Protein AF-A0A7C0VBV3-F1 (afdb_monomer)

Radius of gyration: 13.53 Å; Cα contacts (8 Å, |Δi|>4): 22; chains: 1; bounding box: 27×17×35 Å

Mean predicted aligned error: 4.04 Å

Sequence (57 aa):
MTSKEDLLSQIESLKLELNEQKRLLPAHSIRPHQLLAIEELEEEIEKLEEKLQILDK

Secondary structure (DSSP, 8-state):
---HHHHHHHHHHHHHHHHHHHHHS-TT---HHHHHHHHHHHHHHHHHHHHHHHHT-

Structure (mmCIF, N/CA/C/O backbone):
data_AF-A0A7C0VBV3-F1
#
_entry.id   AF-A0A7C0VBV3-F1
#
loop_
_atom_site.group_PDB
_atom_site.id
_a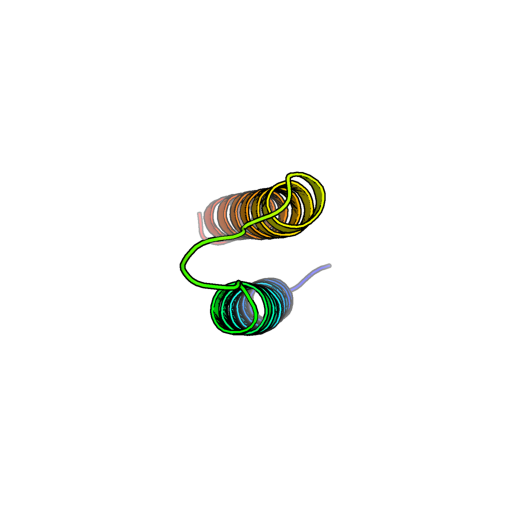tom_site.type_symbol
_atom_site.label_atom_id
_atom_site.label_alt_id
_atom_site.label_comp_id
_atom_site.label_asym_id
_atom_site.label_entity_id
_atom_site.label_seq_id
_atom_site.pdbx_PDB_ins_code
_atom_site.Cartn_x
_atom_site.Cartn_y
_atom_site.Cartn_z
_atom_site.occupancy
_atom_site.B_iso_or_equiv
_atom_site.auth_seq_id
_atom_site.auth_comp_id
_atom_site.auth_asym_id
_atom_site.auth_atom_id
_atom_site.pdbx_PDB_model_num
ATOM 1 N N . MET A 1 1 ? -11.985 -12.355 13.665 1.00 53.34 1 MET A N 1
ATOM 2 C CA . MET A 1 1 ? -11.924 -10.902 13.909 1.00 53.34 1 MET A CA 1
ATOM 3 C C . MET A 1 1 ? -10.522 -10.497 13.521 1.00 53.34 1 MET A C 1
ATOM 5 O O . MET A 1 1 ? -9.601 -11.054 14.097 1.00 53.34 1 MET A O 1
ATOM 9 N N . THR A 1 2 ? -10.354 -9.683 12.484 1.00 65.81 2 THR A N 1
ATOM 10 C CA . THR A 1 2 ? -9.046 -9.106 12.148 1.00 65.81 2 THR A CA 1
ATOM 11 C C . THR A 1 2 ? -8.737 -8.083 13.231 1.00 65.81 2 THR A C 1
ATOM 13 O O . THR A 1 2 ? -9.521 -7.153 13.427 1.00 65.81 2 THR A O 1
ATOM 16 N N . SER A 1 3 ? -7.677 -8.313 13.998 1.00 87.06 3 SER A N 1
ATOM 17 C CA . SER A 1 3 ? -7.282 -7.417 15.085 1.00 87.06 3 SER A CA 1
ATOM 18 C C . SER A 1 3 ? -6.690 -6.134 14.506 1.00 87.06 3 SER A C 1
ATOM 20 O O . SER A 1 3 ? -6.242 -6.104 13.357 1.00 87.06 3 SER A O 1
ATOM 22 N N . LYS A 1 4 ? -6.656 -5.066 15.304 1.00 88.38 4 LYS A N 1
ATOM 23 C CA . LYS A 1 4 ? -5.972 -3.826 14.925 1.00 88.38 4 LYS A CA 1
ATOM 24 C C . LYS A 1 4 ? -4.512 -4.101 14.548 1.00 88.38 4 LYS A C 1
ATOM 26 O O . LYS A 1 4 ? -4.034 -3.597 13.534 1.00 88.38 4 LYS A O 1
ATOM 31 N N . GLU A 1 5 ? -3.829 -4.944 15.326 1.00 90.00 5 GLU A N 1
ATOM 32 C CA . GLU A 1 5 ? -2.456 -5.365 15.041 1.00 90.00 5 GLU A CA 1
ATOM 33 C C . GLU A 1 5 ? -2.330 -6.124 13.710 1.00 90.00 5 GLU A C 1
ATOM 35 O O . GLU A 1 5 ? -1.342 -5.940 12.999 1.00 90.00 5 GLU A O 1
ATOM 40 N N . ASP A 1 6 ? -3.336 -6.922 13.332 1.00 91.75 6 ASP A N 1
ATOM 41 C CA . ASP A 1 6 ? -3.327 -7.661 12.063 1.00 91.75 6 ASP A CA 1
ATOM 42 C C . ASP A 1 6 ? -3.432 -6.709 10.867 1.00 91.75 6 ASP A C 1
ATOM 44 O O . ASP A 1 6 ? -2.766 -6.917 9.853 1.00 91.75 6 ASP A O 1
ATOM 48 N N . LEU A 1 7 ? -4.265 -5.666 10.969 1.00 91.88 7 LEU A N 1
ATOM 49 C CA . LEU A 1 7 ? -4.398 -4.643 9.927 1.00 91.88 7 LEU A CA 1
ATOM 50 C C . LEU A 1 7 ? -3.119 -3.814 9.799 1.00 91.88 7 LEU A C 1
ATOM 52 O O . LEU A 1 7 ? -2.646 -3.597 8.687 1.00 91.88 7 LEU A O 1
ATOM 56 N N . LEU A 1 8 ? -2.528 -3.402 10.924 1.00 93.50 8 LEU A N 1
ATOM 57 C CA . LEU A 1 8 ? -1.253 -2.681 10.932 1.00 93.50 8 LEU A CA 1
ATOM 58 C C . LEU A 1 8 ? -0.126 -3.508 10.303 1.00 93.50 8 LEU A C 1
ATOM 60 O O . LEU A 1 8 ? 0.606 -2.990 9.464 1.00 93.50 8 LEU A O 1
ATOM 64 N N . SER A 1 9 ? -0.033 -4.795 10.648 1.00 95.00 9 SER A N 1
ATOM 65 C CA . SER A 1 9 ? 0.984 -5.700 10.093 1.00 95.00 9 SER A CA 1
ATOM 66 C C . SER A 1 9 ? 0.808 -5.909 8.584 1.00 95.00 9 SER A C 1
ATOM 68 O O . SER A 1 9 ? 1.791 -5.957 7.842 1.00 95.00 9 SER A O 1
ATOM 70 N N . GLN A 1 10 ? -0.439 -6.003 8.110 1.00 94.50 10 GLN A N 1
ATOM 71 C CA . GLN A 1 10 ? -0.746 -6.095 6.677 1.00 94.50 10 GLN A CA 1
ATOM 72 C C . GLN A 1 10 ? -0.375 -4.808 5.936 1.00 94.50 10 GLN A C 1
ATOM 74 O O . GLN A 1 10 ? 0.300 -4.872 4.912 1.00 94.50 10 GLN A O 1
ATOM 79 N N . ILE A 1 11 ? -0.744 -3.643 6.477 1.00 95.44 11 ILE A N 1
ATOM 80 C CA . ILE A 1 11 ? -0.387 -2.338 5.903 1.00 95.44 11 ILE A CA 1
ATOM 81 C C . ILE A 1 11 ? 1.134 -2.178 5.826 1.00 95.44 11 ILE A C 1
ATOM 83 O O . ILE A 1 11 ? 1.653 -1.726 4.808 1.00 95.44 11 ILE A O 1
ATOM 87 N N . GLU A 1 12 ? 1.862 -2.546 6.883 1.00 96.69 12 GLU A N 1
ATOM 88 C CA . GLU A 1 12 ? 3.325 -2.478 6.895 1.00 96.69 12 GLU A CA 1
ATOM 89 C C . GLU A 1 12 ? 3.937 -3.387 5.823 1.00 96.69 12 GLU A C 1
ATOM 91 O O . GLU A 1 12 ? 4.789 -2.942 5.053 1.00 96.69 12 GLU A O 1
ATOM 96 N N . SER A 1 13 ? 3.451 -4.626 5.714 1.00 96.44 13 SER A N 1
ATOM 97 C CA . SER A 1 13 ? 3.922 -5.587 4.710 1.00 96.44 13 SER A CA 1
ATOM 98 C C . SER A 1 13 ? 3.692 -5.079 3.283 1.00 96.44 13 SER A C 1
ATOM 100 O O . SER A 1 13 ? 4.620 -5.077 2.475 1.00 96.44 13 SER A O 1
ATOM 102 N N . LEU A 1 14 ? 2.496 -4.562 2.990 1.00 95.81 14 LEU A N 1
ATOM 103 C CA . LEU A 1 14 ? 2.161 -4.004 1.675 1.00 95.81 14 LEU A CA 1
ATOM 104 C C . LEU A 1 14 ? 2.967 -2.738 1.361 1.00 95.81 14 LEU A C 1
ATOM 106 O O . LEU A 1 14 ? 3.392 -2.537 0.226 1.00 95.81 14 LEU A O 1
ATOM 110 N N . LYS A 1 15 ? 3.246 -1.890 2.360 1.00 96.19 15 LYS A N 1
ATOM 111 C CA . LYS A 1 15 ? 4.114 -0.712 2.186 1.00 96.19 15 LYS A CA 1
ATOM 112 C C . LYS A 1 15 ? 5.553 -1.098 1.855 1.00 96.19 15 LYS A C 1
ATOM 114 O O . LYS A 1 15 ? 6.196 -0.401 1.065 1.00 96.19 15 LYS A O 1
ATOM 119 N N . LEU A 1 16 ? 6.067 -2.177 2.448 1.00 96.88 16 LEU A N 1
ATOM 120 C CA . LEU A 1 16 ? 7.387 -2.710 2.110 1.00 96.88 16 LEU A CA 1
ATOM 121 C C . LEU A 1 16 ? 7.418 -3.218 0.667 1.00 96.88 16 LEU A C 1
ATOM 123 O O . LEU A 1 16 ? 8.317 -2.835 -0.082 1.00 96.88 16 LEU A O 1
ATOM 127 N N . GLU A 1 17 ? 6.411 -3.992 0.261 1.00 95.00 17 GLU A N 1
ATOM 128 C CA . GLU A 1 17 ? 6.284 -4.502 -1.108 1.00 95.00 17 GLU A CA 1
ATOM 129 C C . GLU A 1 17 ? 6.162 -3.367 -2.136 1.00 95.00 17 GLU A C 1
ATOM 131 O O . GLU A 1 17 ? 6.877 -3.345 -3.140 1.00 95.00 17 GLU A O 1
ATOM 136 N N . LEU A 1 18 ? 5.334 -2.360 -1.849 1.00 95.12 18 LEU A N 1
ATOM 137 C CA . LEU A 1 18 ? 5.183 -1.164 -2.676 1.00 95.12 18 LEU A CA 1
ATOM 138 C C . LEU A 1 18 ? 6.517 -0.429 -2.858 1.00 95.12 18 LEU A C 1
ATOM 140 O O . LEU A 1 18 ? 6.850 0.024 -3.956 1.00 95.12 18 LEU A O 1
ATOM 144 N N . ASN A 1 19 ? 7.295 -0.293 -1.782 1.00 94.81 19 ASN A N 1
ATOM 145 C CA . ASN A 1 19 ? 8.602 0.355 -1.836 1.00 94.81 19 ASN A CA 1
ATOM 146 C C . ASN A 1 19 ? 9.592 -0.470 -2.666 1.00 94.81 19 ASN A C 1
ATOM 148 O O . ASN A 1 19 ? 10.301 0.081 -3.508 1.00 94.81 19 ASN A O 1
ATOM 152 N N . GLU A 1 20 ? 9.605 -1.790 -2.492 1.00 94.19 20 GLU A N 1
ATOM 153 C CA . GLU A 1 20 ? 10.424 -2.687 -3.303 1.00 94.19 20 GLU A CA 1
ATOM 154 C C . GLU A 1 20 ? 10.075 -2.580 -4.793 1.00 94.19 20 GLU A C 1
ATOM 156 O O . GLU A 1 20 ? 10.971 -2.343 -5.608 1.00 94.19 20 GLU A O 1
ATOM 161 N N . GLN A 1 21 ? 8.788 -2.626 -5.152 1.00 91.44 21 GLN A N 1
ATOM 162 C CA . GLN A 1 21 ? 8.351 -2.434 -6.537 1.00 91.44 21 GLN A CA 1
ATOM 163 C C . GLN A 1 21 ? 8.797 -1.080 -7.098 1.00 91.44 21 GLN A C 1
ATOM 165 O O . GLN A 1 21 ? 9.368 -1.021 -8.190 1.00 91.44 21 GLN A O 1
ATOM 170 N N . LYS A 1 22 ? 8.619 0.008 -6.336 1.00 90.69 22 LYS A N 1
ATOM 171 C CA . LYS A 1 22 ? 9.063 1.353 -6.737 1.00 90.69 22 LYS A CA 1
ATOM 172 C C . LYS A 1 22 ? 10.577 1.434 -6.936 1.00 90.69 22 LYS A C 1
ATOM 174 O O . LYS A 1 22 ? 11.027 2.112 -7.856 1.00 90.69 22 LYS A O 1
ATOM 179 N N . ARG A 1 23 ? 11.374 0.729 -6.126 1.00 90.19 23 ARG A N 1
ATOM 180 C CA . ARG A 1 23 ? 12.841 0.665 -6.282 1.00 90.19 23 ARG A CA 1
ATOM 181 C C . ARG A 1 23 ? 13.280 -0.120 -7.516 1.00 90.19 23 ARG A C 1
ATOM 183 O O . ARG A 1 23 ? 14.343 0.172 -8.057 1.00 90.19 23 ARG A O 1
ATOM 190 N N . LEU A 1 24 ? 12.490 -1.101 -7.947 1.00 88.81 24 LEU A N 1
ATOM 191 C CA . LEU A 1 24 ? 12.753 -1.898 -9.147 1.00 88.81 24 LEU A CA 1
ATOM 192 C C . LEU A 1 24 ? 12.328 -1.187 -10.442 1.00 88.81 24 LEU A C 1
ATOM 194 O O . LEU A 1 24 ? 12.662 -1.656 -11.535 1.00 88.81 24 LEU A O 1
ATOM 198 N N . LEU A 1 25 ? 11.613 -0.060 -10.347 1.00 87.31 25 LEU A N 1
ATOM 199 C CA . LEU A 1 25 ? 11.216 0.705 -11.520 1.00 87.31 25 LEU A CA 1
ATOM 200 C C . LEU A 1 25 ? 12.433 1.314 -12.236 1.00 87.31 25 LEU A C 1
ATOM 202 O O . LEU A 1 25 ? 13.251 2.005 -11.624 1.00 87.31 25 LEU A O 1
ATOM 206 N N . PRO A 1 26 ? 12.542 1.136 -13.563 1.00 86.38 26 PRO A N 1
ATOM 207 C CA . PRO A 1 26 ? 13.569 1.806 -14.345 1.00 86.38 26 PRO A CA 1
ATOM 208 C C . PRO A 1 26 ? 13.263 3.308 -14.465 1.00 86.38 26 PRO A C 1
ATOM 210 O O . PRO A 1 26 ? 12.171 3.692 -14.879 1.00 86.38 26 PRO A O 1
ATOM 213 N N . ALA A 1 27 ?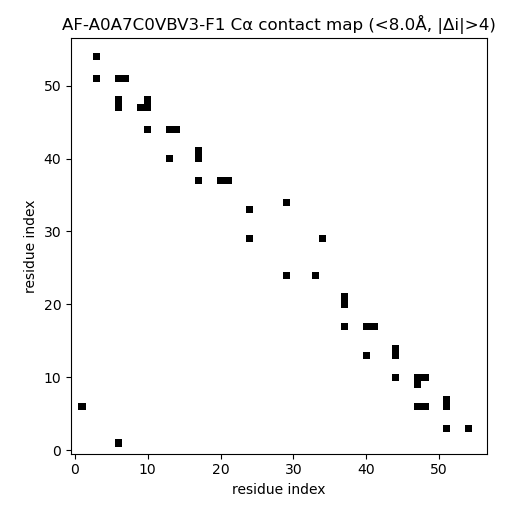 14.260 4.161 -14.206 1.00 78.06 27 ALA A N 1
ATOM 214 C CA . ALA A 1 27 ? 14.116 5.626 -14.160 1.00 78.06 27 ALA A CA 1
ATOM 215 C C . ALA A 1 27 ? 13.544 6.281 -15.438 1.00 78.06 27 ALA A C 1
ATOM 217 O O . ALA A 1 27 ? 13.019 7.391 -15.381 1.00 78.06 27 ALA A O 1
ATOM 218 N N . HIS A 1 28 ? 13.645 5.617 -16.593 1.00 77.56 28 HIS A N 1
ATOM 219 C CA . HIS A 1 28 ? 13.249 6.178 -17.892 1.00 77.56 28 HIS A CA 1
ATOM 220 C C . HIS A 1 28 ? 12.348 5.262 -18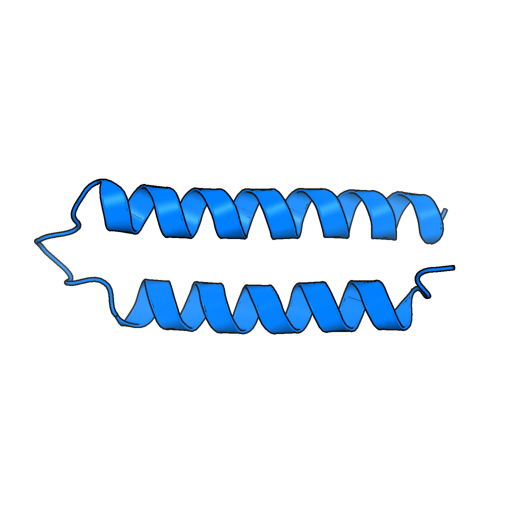.734 1.00 77.56 28 HIS A C 1
ATOM 222 O O . HIS A 1 28 ? 12.072 5.583 -19.885 1.00 77.56 28 HIS A O 1
ATOM 228 N N . SER A 1 29 ? 11.905 4.112 -18.214 1.00 82.75 29 SER A N 1
ATOM 229 C CA . SER A 1 29 ? 11.149 3.133 -19.016 1.00 82.75 29 SER A CA 1
ATOM 230 C C . SER A 1 29 ? 10.119 2.368 -18.188 1.00 82.75 29 SER A C 1
ATOM 232 O O . SER A 1 29 ? 10.092 1.134 -18.188 1.00 82.75 29 SER A O 1
ATOM 234 N N . ILE A 1 30 ? 9.280 3.100 -17.464 1.00 85.44 30 ILE A N 1
ATOM 235 C CA . ILE A 1 30 ? 8.190 2.512 -16.689 1.00 85.44 30 ILE A CA 1
ATOM 236 C C . ILE A 1 30 ? 7.137 1.964 -17.657 1.00 85.44 30 ILE A C 1
ATOM 238 O O . ILE A 1 30 ? 6.645 2.678 -18.531 1.00 85.44 30 ILE A O 1
ATOM 242 N N . ARG A 1 31 ? 6.803 0.680 -17.520 1.00 89.81 31 ARG A N 1
ATOM 243 C CA . ARG A 1 31 ? 5.782 0.026 -18.346 1.00 89.81 31 ARG A CA 1
ATOM 244 C C . ARG A 1 31 ? 4.411 0.103 -17.664 1.00 89.81 31 ARG A C 1
ATOM 246 O O . ARG A 1 31 ? 4.361 -0.003 -16.443 1.00 89.81 31 ARG A O 1
ATOM 253 N N . PRO A 1 32 ? 3.299 0.193 -18.421 1.00 89.38 32 PRO A N 1
ATOM 254 C CA . PRO A 1 32 ? 1.958 0.323 -17.843 1.00 89.38 32 PRO A CA 1
ATOM 255 C C . PRO A 1 32 ? 1.609 -0.747 -16.801 1.00 89.38 32 PRO A C 1
ATOM 257 O O . PRO A 1 32 ? 1.074 -0.424 -15.754 1.00 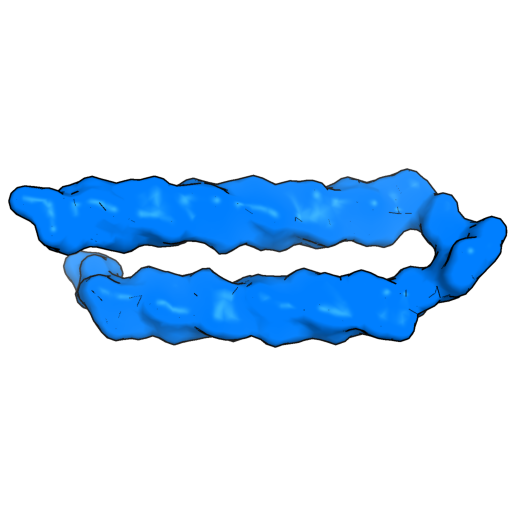89.38 32 PRO A O 1
ATOM 260 N N . HIS A 1 33 ? 1.991 -2.008 -17.028 1.00 87.56 33 HIS A N 1
ATOM 261 C CA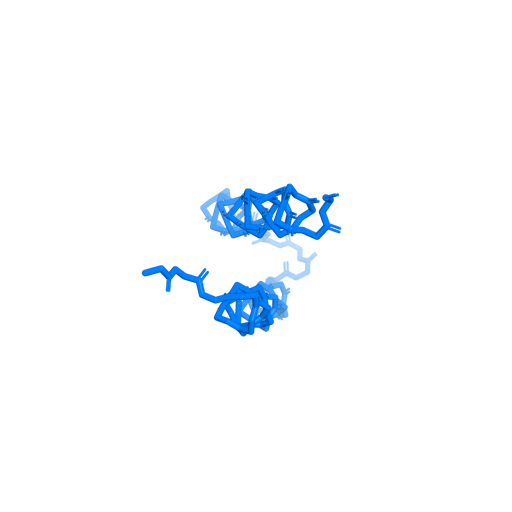 . HIS A 1 33 ? 1.757 -3.082 -16.055 1.00 87.56 33 HIS A CA 1
ATOM 262 C C . HIS A 1 33 ? 2.493 -2.877 -14.721 1.00 87.56 33 HIS A C 1
ATOM 264 O O . HIS A 1 33 ? 2.028 -3.355 -13.697 1.00 87.56 33 HIS A O 1
ATOM 270 N N . GLN A 1 34 ? 3.637 -2.182 -14.728 1.00 88.50 34 GLN A N 1
ATOM 271 C CA . GLN A 1 34 ? 4.386 -1.879 -13.507 1.00 88.50 34 GLN A CA 1
ATOM 272 C C . GLN A 1 34 ? 3.708 -0.764 -12.705 1.00 88.50 34 GLN A C 1
ATOM 274 O O . GLN A 1 34 ? 3.805 -0.759 -11.488 1.00 88.50 34 GLN A O 1
ATOM 279 N N . LEU A 1 35 ? 3.025 0.167 -13.382 1.00 91.44 35 LEU A N 1
ATOM 280 C CA . LEU A 1 35 ? 2.201 1.178 -12.717 1.00 91.44 35 LEU A CA 1
ATOM 281 C C . LEU A 1 35 ? 0.936 0.551 -12.146 1.00 91.44 35 LEU A C 1
ATOM 283 O O . LEU A 1 35 ? 0.647 0.781 -10.985 1.00 91.44 35 LEU A O 1
ATOM 287 N N . LEU A 1 36 ? 0.258 -0.307 -12.912 1.00 92.75 36 LEU A N 1
ATOM 288 C CA . LEU A 1 36 ? -0.942 -1.006 -12.445 1.00 92.75 36 LEU A CA 1
ATOM 289 C C . LEU A 1 36 ? -0.681 -1.811 -11.165 1.00 92.75 36 LEU A C 1
ATOM 291 O O . LEU A 1 36 ? -1.446 -1.705 -10.220 1.00 92.75 36 LEU A O 1
ATOM 295 N N . ALA A 1 37 ? 0.431 -2.549 -11.094 1.00 90.38 37 ALA A N 1
ATOM 296 C CA . ALA A 1 37 ? 0.791 -3.298 -9.887 1.00 90.38 37 ALA A CA 1
ATOM 297 C C . ALA A 1 37 ? 1.041 -2.390 -8.664 1.00 90.38 37 ALA A C 1
ATOM 299 O O . ALA A 1 37 ? 0.742 -2.764 -7.533 1.00 90.38 37 ALA A O 1
ATOM 300 N N . ILE A 1 38 ? 1.574 -1.187 -8.889 1.00 94.12 38 ILE A N 1
ATOM 301 C CA . ILE A 1 38 ? 1.781 -0.175 -7.848 1.00 94.12 38 ILE A CA 1
ATOM 302 C C . ILE A 1 38 ? 0.446 0.441 -7.418 1.00 94.12 38 ILE A C 1
ATOM 304 O O . ILE A 1 38 ? 0.209 0.568 -6.222 1.00 94.12 38 ILE A O 1
ATOM 308 N N . GLU A 1 39 ? -0.418 0.786 -8.373 1.00 95.44 39 GLU A N 1
ATOM 309 C CA . GLU A 1 39 ? -1.751 1.348 -8.130 1.00 95.44 39 GLU A CA 1
ATOM 310 C C . GLU A 1 39 ? -2.638 0.362 -7.351 1.00 95.44 39 GLU A C 1
ATOM 312 O O . GLU A 1 39 ? -3.303 0.754 -6.397 1.00 95.44 39 GLU A O 1
ATOM 317 N N . GLU A 1 40 ? -2.589 -0.932 -7.684 1.00 96.06 40 GLU A N 1
ATOM 318 C CA . GLU A 1 40 ? -3.305 -1.988 -6.955 1.00 96.06 40 GLU A CA 1
ATOM 319 C C . GLU A 1 40 ? -2.843 -2.095 -5.492 1.00 96.06 40 GLU A C 1
ATOM 321 O O . GLU A 1 40 ? -3.675 -2.156 -4.583 1.00 96.06 40 GLU A O 1
ATOM 326 N N . LEU A 1 41 ? -1.526 -2.065 -5.252 1.00 95.19 41 LEU A N 1
ATOM 327 C CA . LEU A 1 41 ? -0.962 -2.073 -3.899 1.00 95.19 41 LEU A CA 1
ATOM 328 C C . LEU A 1 41 ? -1.339 -0.812 -3.112 1.00 95.19 41 LEU A C 1
ATOM 330 O O . LEU A 1 41 ? -1.644 -0.895 -1.921 1.00 95.19 41 LEU A O 1
ATOM 334 N N . GLU A 1 42 ? -1.321 0.355 -3.756 1.00 96.81 42 GLU A N 1
ATOM 335 C CA . GLU A 1 42 ? -1.730 1.620 -3.139 1.00 96.81 42 GLU A CA 1
ATOM 336 C C . GLU A 1 42 ? -3.213 1.601 -2.745 1.00 96.81 42 GLU A C 1
ATOM 338 O O . GLU A 1 42 ? -3.538 1.941 -1.606 1.00 96.81 42 GLU A O 1
ATOM 343 N N . GLU A 1 43 ? -4.098 1.120 -3.623 1.00 97.75 43 GLU A N 1
ATOM 344 C CA . GLU A 1 43 ? -5.521 0.951 -3.309 1.00 97.75 43 GLU A CA 1
ATOM 345 C C . GLU A 1 43 ? -5.765 -0.039 -2.161 1.00 97.75 43 GLU A C 1
ATOM 347 O O . GLU A 1 43 ? -6.681 0.147 -1.354 1.00 97.75 43 GLU A O 1
ATOM 352 N N . GLU 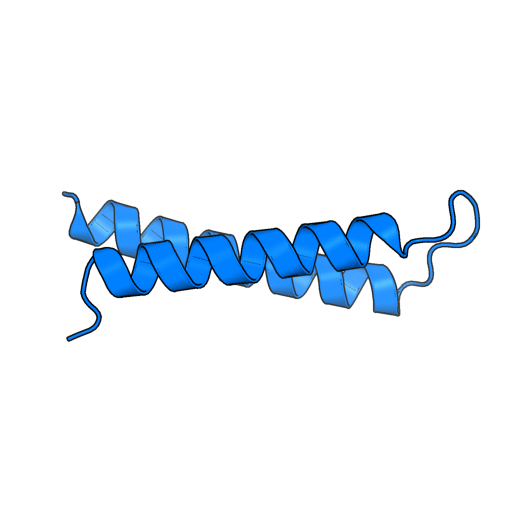A 1 44 ? -5.009 -1.137 -2.094 1.00 96.50 44 GLU A N 1
ATOM 353 C CA . GLU A 1 44 ? -5.172 -2.125 -1.027 1.00 96.50 44 GLU A CA 1
ATOM 354 C C . GLU A 1 44 ? -4.747 -1.561 0.333 1.00 96.50 44 GLU A C 1
ATOM 356 O O . GLU A 1 44 ? -5.460 -1.741 1.327 1.00 96.50 44 GLU A O 1
ATOM 361 N N . ILE A 1 45 ? -3.640 -0.813 0.367 1.00 96.56 45 ILE A N 1
ATOM 362 C CA . ILE A 1 45 ? -3.200 -0.080 1.557 1.00 96.56 45 ILE A CA 1
ATOM 363 C C . ILE A 1 45 ? -4.281 0.908 1.998 1.00 96.56 45 ILE A C 1
ATOM 365 O O . ILE A 1 45 ? -4.650 0.895 3.172 1.00 96.56 45 ILE A O 1
ATOM 369 N N . GLU A 1 46 ? -4.829 1.709 1.081 1.00 97.31 46 GLU A N 1
ATOM 370 C CA . GLU A 1 46 ? -5.875 2.692 1.394 1.00 97.31 46 GLU A CA 1
ATOM 371 C C . GLU A 1 46 ? -7.112 2.017 2.007 1.00 97.31 46 GLU A C 1
ATOM 373 O O . GLU A 1 46 ? -7.567 2.400 3.085 1.00 97.31 46 GLU A O 1
ATOM 378 N N . LYS A 1 47 ? -7.594 0.921 1.407 1.00 96.50 47 LYS A N 1
ATOM 379 C CA . LYS A 1 47 ? -8.736 0.147 1.933 1.00 96.50 47 LYS A CA 1
ATOM 380 C C . LYS A 1 47 ? -8.473 -0.410 3.334 1.00 96.50 47 LYS A C 1
ATOM 382 O O . LYS A 1 47 ? -9.403 -0.532 4.137 1.00 96.50 47 LYS A O 1
ATOM 387 N N . LEU A 1 48 ? -7.243 -0.825 3.634 1.00 94.62 48 LEU A N 1
ATOM 388 C CA . LEU A 1 48 ? -6.878 -1.321 4.964 1.00 94.62 48 LEU A CA 1
ATOM 389 C C . LEU A 1 48 ? -6.736 -0.180 5.977 1.00 94.62 48 LEU A C 1
ATOM 391 O O . LEU A 1 48 ? -7.169 -0.336 7.120 1.00 94.62 48 LEU A O 1
ATOM 395 N N . GLU A 1 49 ? -6.192 0.963 5.564 1.00 94.44 49 GLU A N 1
ATOM 396 C CA . GLU A 1 49 ? -6.095 2.168 6.390 1.00 94.44 49 GLU A CA 1
ATOM 397 C C . GLU A 1 49 ? -7.480 2.726 6.740 1.00 94.44 49 GLU A C 1
ATOM 399 O O . GLU A 1 49 ? -7.723 3.054 7.901 1.00 94.44 49 GLU A O 1
ATOM 404 N N . GLU A 1 50 ? -8.425 2.747 5.798 1.00 95.25 50 GLU A N 1
ATOM 405 C CA . GLU A 1 50 ? -9.821 3.115 6.065 1.00 95.25 50 GLU A CA 1
ATOM 406 C C . GLU A 1 50 ? -10.469 2.180 7.095 1.00 95.25 50 GLU A C 1
ATOM 408 O O . GLU A 1 50 ? -11.095 2.634 8.057 1.00 95.25 50 GLU A O 1
ATOM 413 N N . LYS A 1 51 ? -10.288 0.860 6.943 1.00 92.88 51 LYS A N 1
ATOM 414 C CA . LYS A 1 51 ? -10.790 -0.127 7.916 1.00 92.88 51 LYS A CA 1
ATOM 415 C C . LYS A 1 51 ? -10.190 0.094 9.300 1.00 92.88 51 LYS A C 1
ATOM 417 O O . LYS A 1 51 ? -10.907 -0.011 10.293 1.00 92.88 51 LYS A O 1
ATOM 422 N N . LEU A 1 52 ? -8.896 0.401 9.365 1.00 92.06 52 LEU A N 1
ATOM 423 C CA . LEU A 1 52 ? -8.204 0.700 10.612 1.00 92.06 52 LEU A CA 1
ATOM 424 C C . LEU A 1 52 ? -8.760 1.973 11.261 1.00 92.06 52 LEU A C 1
ATOM 426 O O . LEU A 1 52 ? -9.046 1.965 12.454 1.00 92.06 52 LEU A O 1
ATOM 430 N N . GLN A 1 53 ? -8.982 3.035 10.482 1.00 91.62 53 GLN A N 1
ATOM 431 C CA . GLN A 1 53 ? -9.587 4.275 10.976 1.00 91.62 53 GLN A CA 1
ATOM 432 C C . GLN A 1 53 ? -11.000 4.061 11.520 1.00 91.62 53 GLN A C 1
ATOM 434 O O . GLN A 1 53 ? -11.372 4.690 12.507 1.00 91.62 53 GLN A O 1
ATOM 439 N N . ILE A 1 54 ? -11.791 3.190 10.888 1.00 91.56 54 ILE A N 1
ATOM 440 C CA . ILE A 1 54 ? -13.129 2.827 11.373 1.00 91.56 54 ILE A CA 1
ATOM 441 C C . ILE A 1 54 ? -13.035 2.041 12.687 1.00 91.56 54 ILE A C 1
ATOM 443 O O . ILE A 1 54 ? -13.855 2.258 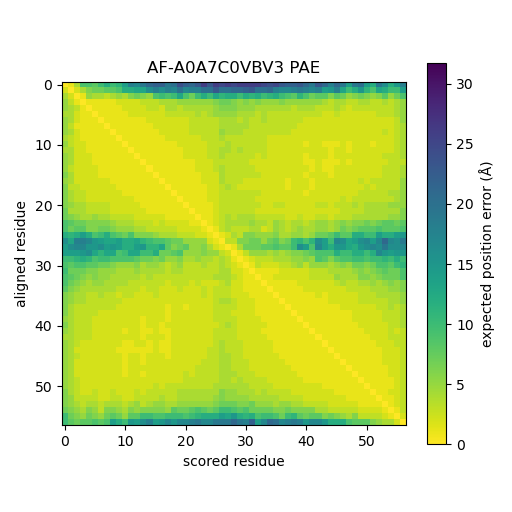13.571 1.00 91.56 54 ILE A O 1
ATOM 447 N N . LEU A 1 55 ? -12.052 1.144 12.818 1.00 86.75 55 LEU A N 1
ATOM 448 C CA . LEU A 1 55 ? -11.845 0.329 14.019 1.00 86.75 55 LEU A CA 1
ATOM 449 C C . LEU A 1 55 ? -11.303 1.138 15.210 1.00 86.75 55 LEU A C 1
ATOM 451 O O . LEU A 1 55 ? -11.573 0.789 16.355 1.00 86.75 55 LEU A O 1
ATOM 455 N N . ASP A 1 56 ? -10.547 2.203 14.939 1.00 78.62 56 ASP A N 1
ATOM 456 C CA . ASP A 1 56 ? -9.980 3.111 15.945 1.00 78.62 56 ASP A CA 1
ATOM 457 C C . ASP A 1 56 ? -10.956 4.192 16.442 1.00 78.62 56 ASP A C 1
ATOM 459 O O . 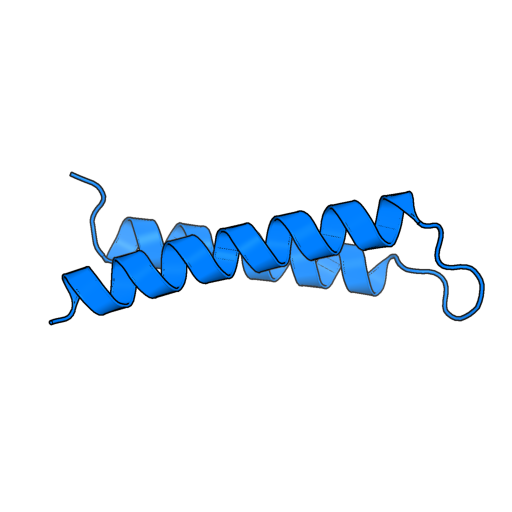ASP A 1 56 ? -10.590 4.991 17.309 1.00 78.62 56 ASP A O 1
ATOM 463 N N . LYS A 1 57 ? -12.177 4.231 15.898 1.00 64.12 57 LYS A N 1
ATOM 464 C CA . LYS A 1 57 ? -13.219 5.217 16.205 1.00 64.12 57 LYS A CA 1
ATOM 465 C C . LYS A 1 57 ? -14.240 4.690 17.208 1.00 64.12 57 LYS A C 1
ATOM 467 O O . LYS A 1 57 ? -14.6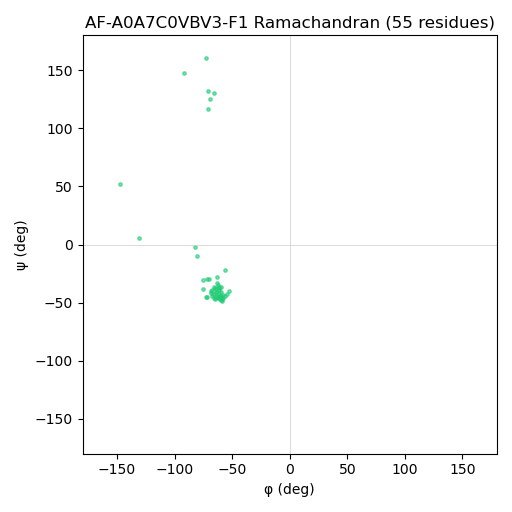52 5.503 18.067 1.00 64.12 57 LYS A O 1
#

Nearest PDB structures (foldseek):
  6dkm-assembly2_D  TM=9.354E-01  e=2.546E+00  synthetic construct
  2kwi-assembly1_B  TM=8.348E-01  e=5.338E+00  Homo sapiens
  1tjl-assembly1_A  TM=8.381E-01  e=6.532E+00  Escherichia coli
  9cpb-assembly1_3U  TM=4.803E-01  e=4.362E+00  Bos taurus

Solvent-accessible surface area (backbone atoms only — not comparable to full-atom values): 3375 Å² total; per-residue (Å²): 131,86,45,73,68,55,49,52,53,49,42,52,52,50,52,51,51,46,49,51,54,60,70,69,51,52,96,87,67,75,49,71,70,62,50,51,57,46,52,53,49,51,53,51,41,50,58,46,50,53,52,48,56,61,73,76,104

Foldseek 3Di:
DCDLVNLVVVLVVLVVVLVVLVVPADPPDGDPVSVVVNVVSVVVSVVSVVVSVVVVD

pLDDT: mean 90.18, std 8.42, range [53.34, 97.75]